Protein AF-A0A7S7Q7C8-F1 (afdb_monomer_lite)

pLDDT: mean 75.45, std 10.59, range [49.5, 89.56]

Structure (mmCIF, N/CA/C/O backbone):
data_AF-A0A7S7Q7C8-F1
#
_entry.id   AF-A0A7S7Q7C8-F1
#
loop_
_atom_site.group_PDB
_atom_site.id
_atom_site.type_symbol
_atom_site.label_atom_id
_atom_site.label_alt_id
_atom_site.label_comp_id
_atom_site.label_asym_id
_atom_site.label_entity_id
_atom_site.label_seq_id
_atom_site.pdbx_PDB_ins_code
_atom_site.Cartn_x
_atom_site.Cartn_y
_atom_site.Cartn_z
_atom_site.occupancy
_atom_site.B_iso_or_equiv
_atom_site.auth_seq_id
_atom_site.auth_comp_id
_atom_site.auth_asym_id
_atom_site.auth_atom_id
_atom_site.pdbx_PDB_model_num
ATOM 1 N N . MET A 1 1 ? -23.629 -7.916 19.659 1.00 49.50 1 MET A N 1
ATOM 2 C CA . MET A 1 1 ? -22.918 -6.654 19.939 1.00 49.50 1 MET A CA 1
ATOM 3 C C . MET A 1 1 ? -22.004 -6.423 18.758 1.00 49.50 1 MET A C 1
ATOM 5 O O . MET A 1 1 ? -21.206 -7.309 18.480 1.00 49.50 1 MET A O 1
ATOM 9 N N . GLU A 1 2 ? -22.190 -5.336 18.008 1.00 57.19 2 GLU A N 1
ATOM 10 C CA . GLU A 1 2 ? -21.174 -4.914 17.039 1.00 57.19 2 GLU A CA 1
ATOM 11 C C . GLU A 1 2 ? -19.919 -4.568 17.838 1.00 57.19 2 GLU A C 1
ATOM 13 O O . GLU A 1 2 ? -19.987 -3.793 18.788 1.00 57.19 2 GLU A O 1
ATOM 18 N N . ALA A 1 3 ? -18.807 -5.232 17.535 1.00 66.81 3 ALA A N 1
ATOM 19 C CA . ALA A 1 3 ? -17.533 -4.891 18.142 1.00 66.81 3 ALA A CA 1
ATOM 20 C C . ALA A 1 3 ? -17.132 -3.492 17.658 1.00 66.81 3 ALA A C 1
ATOM 22 O O . ALA A 1 3 ? -17.185 -3.233 16.454 1.00 66.81 3 ALA A O 1
ATOM 23 N N . ASP A 1 4 ? -16.729 -2.611 18.574 1.00 87.50 4 ASP A N 1
ATOM 24 C CA . ASP A 1 4 ? -16.181 -1.304 18.213 1.00 87.50 4 ASP A CA 1
ATOM 25 C C . ASP A 1 4 ? -15.014 -1.489 17.231 1.00 87.50 4 ASP A C 1
ATOM 27 O O . ASP A 1 4 ? -14.123 -2.318 17.445 1.00 87.50 4 ASP A O 1
ATOM 31 N N . ARG A 1 5 ? -15.029 -0.734 16.127 1.00 87.12 5 ARG A N 1
ATOM 32 C CA . ARG A 1 5 ? -14.003 -0.791 15.076 1.00 87.12 5 ARG A CA 1
ATOM 33 C C . ARG A 1 5 ? -13.227 0.514 15.014 1.00 87.12 5 ARG A C 1
ATOM 35 O O . ARG A 1 5 ? -13.803 1.598 15.098 1.00 87.12 5 ARG A O 1
ATOM 42 N N . ILE A 1 6 ? -11.926 0.405 14.786 1.00 87.69 6 ILE A N 1
ATOM 43 C CA . ILE A 1 6 ? -11.042 1.538 14.523 1.00 87.69 6 ILE A CA 1
ATOM 44 C C . ILE A 1 6 ? -10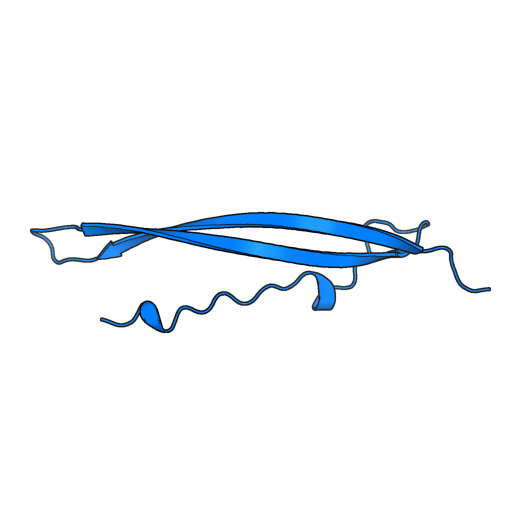.928 1.691 13.010 1.00 87.69 6 ILE A C 1
ATOM 46 O O . ILE A 1 6 ? -10.717 0.709 12.301 1.00 87.69 6 ILE A O 1
ATOM 50 N N . ARG A 1 7 ? -11.075 2.921 12.509 1.00 87.88 7 ARG A N 1
ATOM 51 C CA . ARG A 1 7 ? -10.853 3.252 11.099 1.00 87.88 7 ARG A CA 1
ATOM 52 C C . ARG A 1 7 ? -9.479 3.885 10.938 1.00 87.88 7 ARG A C 1
ATOM 54 O O . ARG A 1 7 ? -9.175 4.867 11.611 1.00 87.88 7 ARG A O 1
ATOM 61 N N . CYS A 1 8 ? -8.701 3.360 10.004 1.00 84.75 8 CYS A N 1
ATOM 62 C CA . CYS A 1 8 ? -7.370 3.856 9.686 1.00 84.75 8 CYS A CA 1
ATOM 63 C C . CYS A 1 8 ? -7.335 4.348 8.241 1.00 84.75 8 CYS A C 1
ATOM 65 O O . CYS A 1 8 ? -7.952 3.753 7.357 1.00 84.75 8 CYS A O 1
ATOM 67 N N . ARG A 1 9 ? -6.590 5.430 8.005 1.00 88.06 9 ARG A N 1
ATOM 68 C CA . ARG A 1 9 ? -6.263 5.927 6.667 1.00 88.06 9 ARG A CA 1
ATOM 69 C C . ARG A 1 9 ? -4.749 5.965 6.536 1.00 88.06 9 ARG A C 1
ATOM 71 O O . ARG A 1 9 ? -4.081 6.636 7.320 1.00 88.06 9 ARG A O 1
ATOM 78 N N . PHE A 1 10 ? -4.234 5.253 5.548 1.00 84.00 10 PH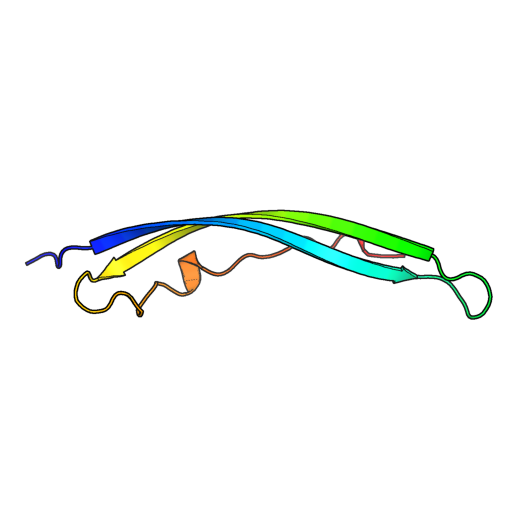E A N 1
ATOM 79 C CA . PHE A 1 10 ? -2.824 5.197 5.204 1.00 84.00 10 PHE A CA 1
ATOM 80 C C . PHE A 1 10 ? -2.614 5.930 3.886 1.00 84.00 10 PHE A C 1
ATOM 82 O O . PHE A 1 10 ? -3.309 5.666 2.908 1.00 84.00 10 PHE A O 1
ATOM 89 N N . THR A 1 11 ? -1.658 6.850 3.861 1.00 87.69 11 THR A N 1
ATOM 90 C CA . THR A 1 11 ? -1.269 7.585 2.656 1.00 87.69 11 THR A CA 1
ATOM 91 C C . THR A 1 11 ? 0.239 7.548 2.522 1.00 87.69 11 THR A C 1
ATOM 93 O O . THR A 1 11 ? 0.944 7.726 3.518 1.00 87.69 11 THR A O 1
ATOM 96 N N . GLY A 1 12 ? 0.742 7.382 1.309 1.00 85.81 12 GLY A N 1
ATOM 97 C CA . GLY A 1 12 ? 2.177 7.409 1.064 1.00 85.81 12 GLY A CA 1
ATOM 98 C C . GLY A 1 12 ? 2.500 7.394 -0.416 1.00 85.81 12 GLY A C 1
ATOM 99 O O . GLY A 1 12 ? 1.634 7.624 -1.258 1.00 85.81 12 GLY A O 1
ATOM 100 N N . SER A 1 13 ? 3.759 7.126 -0.737 1.00 84.31 13 SER A N 1
ATOM 101 C CA . SER A 1 13 ? 4.186 6.890 -2.108 1.00 84.31 13 SER A CA 1
ATOM 102 C C . SER A 1 13 ? 5.187 5.747 -2.179 1.00 84.31 13 SER A C 1
ATOM 104 O O . SER A 1 13 ? 6.060 5.606 -1.322 1.00 84.31 13 SER A O 1
ATOM 106 N N . ILE A 1 14 ? 5.064 4.930 -3.221 1.00 82.56 14 ILE A N 1
ATOM 107 C CA . ILE A 1 14 ? 6.040 3.896 -3.560 1.00 82.56 14 ILE A CA 1
ATOM 108 C C . ILE A 1 14 ? 6.940 4.477 -4.644 1.00 82.56 14 ILE A C 1
ATOM 110 O O . ILE A 1 14 ? 6.479 4.759 -5.746 1.00 82.56 14 ILE A O 1
ATOM 114 N N . SER A 1 15 ? 8.215 4.690 -4.323 1.00 79.00 15 SER A N 1
ATOM 115 C CA . SER A 1 15 ? 9.214 5.118 -5.305 1.00 79.00 15 SER A CA 1
ATOM 116 C C . SER A 1 15 ? 9.941 3.905 -5.868 1.00 79.00 15 SER A C 1
ATOM 118 O O . SER A 1 15 ? 10.523 3.127 -5.113 1.00 79.00 15 SER A O 1
ATOM 120 N N . VAL A 1 16 ? 9.928 3.762 -7.189 1.00 76.88 16 VAL A N 1
ATOM 121 C CA . VAL A 1 16 ? 10.624 2.698 -7.911 1.00 76.88 16 VAL A CA 1
ATOM 122 C C . VAL A 1 16 ? 11.701 3.335 -8.780 1.00 76.88 16 VAL A C 1
ATOM 124 O O . VAL A 1 16 ? 11.423 4.238 -9.567 1.00 76.88 16 VAL A O 1
ATOM 127 N N . THR A 1 17 ? 12.935 2.854 -8.638 1.00 74.00 17 THR A N 1
ATOM 128 C CA . THR A 1 17 ? 14.024 3.169 -9.567 1.00 74.00 17 THR A CA 1
ATOM 129 C C . THR A 1 17 ? 14.145 2.017 -10.546 1.00 74.00 17 THR A C 1
ATOM 131 O O . THR A 1 17 ? 14.438 0.891 -10.136 1.00 74.00 17 THR A O 1
ATOM 134 N N . ARG A 1 18 ? 13.927 2.283 -11.833 1.00 69.56 18 ARG A N 1
ATOM 135 C CA . ARG A 1 18 ? 14.133 1.293 -12.890 1.00 69.56 18 ARG A CA 1
ATOM 136 C C . ARG A 1 18 ? 15.411 1.591 -13.644 1.00 69.56 18 ARG A C 1
ATOM 138 O O . ARG A 1 18 ? 15.584 2.694 -14.146 1.00 69.56 18 ARG A O 1
ATOM 145 N N . MET A 1 19 ? 16.271 0.582 -13.712 1.00 67.19 19 MET A N 1
ATOM 146 C CA . MET A 1 19 ? 17.474 0.589 -14.533 1.00 67.19 19 MET A CA 1
ATOM 147 C C . MET A 1 19 ? 17.110 -0.008 -15.892 1.00 67.19 19 MET A C 1
ATOM 149 O O . MET A 1 19 ? 16.779 -1.193 -15.972 1.00 67.19 19 MET A O 1
ATOM 153 N N . ALA A 1 20 ? 17.143 0.803 -16.943 1.00 64.00 20 ALA A N 1
ATOM 154 C CA . ALA A 1 20 ? 16.940 0.357 -18.318 1.00 64.00 20 ALA A CA 1
ATOM 155 C C . ALA A 1 20 ? 18.107 0.821 -19.194 1.00 64.00 20 ALA A C 1
ATOM 157 O O . ALA A 1 20 ? 18.707 1.854 -18.929 1.00 64.00 20 ALA A O 1
ATOM 158 N N . GLY A 1 21 ? 18.436 0.057 -20.234 1.00 57.94 21 GLY A N 1
ATOM 159 C CA . GLY A 1 21 ? 19.556 0.350 -21.131 1.00 57.94 21 GLY A CA 1
ATOM 160 C C . GLY A 1 21 ? 20.640 -0.728 -21.116 1.00 57.94 21 GLY A C 1
ATOM 161 O O . GLY A 1 21 ? 20.851 -1.434 -20.131 1.00 57.94 21 GLY A O 1
ATOM 162 N N . GLY A 1 22 ? 21.282 -0.922 -22.269 1.00 58.12 22 GLY A N 1
ATOM 163 C CA . GLY A 1 22 ? 22.323 -1.932 -22.448 1.00 58.12 22 GLY A CA 1
ATOM 164 C C . GLY A 1 22 ? 23.611 -1.593 -21.693 1.00 58.12 22 GLY A C 1
ATO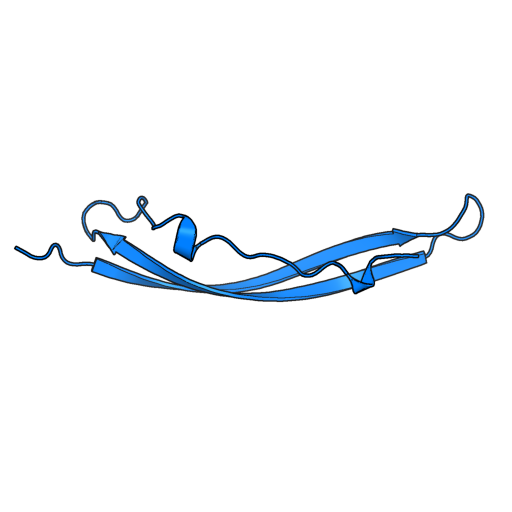M 165 O O . GLY A 1 22 ? 23.738 -0.546 -21.068 1.00 58.12 22 GLY A O 1
ATOM 166 N N . LYS A 1 23 ? 24.622 -2.460 -21.828 1.00 57.81 23 LYS A N 1
ATOM 167 C CA . LYS A 1 23 ? 25.930 -2.403 -21.137 1.00 57.81 23 LYS A CA 1
ATOM 168 C C . LYS A 1 23 ? 26.692 -1.060 -21.238 1.00 57.81 23 LYS A C 1
ATOM 170 O O . LYS A 1 23 ? 27.699 -0.902 -20.556 1.00 57.81 23 LYS A O 1
ATOM 175 N N . HIS A 1 24 ? 26.250 -0.137 -22.093 1.00 57.88 24 HIS A N 1
ATOM 176 C CA . HIS A 1 24 ? 26.920 1.125 -22.400 1.00 57.88 24 HIS A CA 1
ATOM 177 C C . HIS A 1 24 ? 26.126 2.395 -22.057 1.00 57.88 24 HIS A C 1
ATOM 179 O O . HIS A 1 24 ? 26.763 3.435 -21.977 1.00 57.88 24 HIS A O 1
ATOM 185 N N . ASP A 1 25 ? 24.815 2.324 -21.798 1.00 57.84 25 ASP A N 1
ATOM 186 C CA . ASP A 1 25 ? 23.991 3.500 -21.458 1.00 57.84 25 ASP A CA 1
ATOM 187 C C . ASP A 1 25 ? 22.869 3.109 -20.480 1.00 57.84 25 ASP A C 1
ATOM 189 O O . ASP A 1 25 ? 21.740 2.856 -20.904 1.00 57.84 25 ASP A O 1
ATOM 193 N N . PRO A 1 26 ? 23.159 2.997 -19.173 1.00 59.16 26 PRO A N 1
ATOM 194 C CA . PRO A 1 26 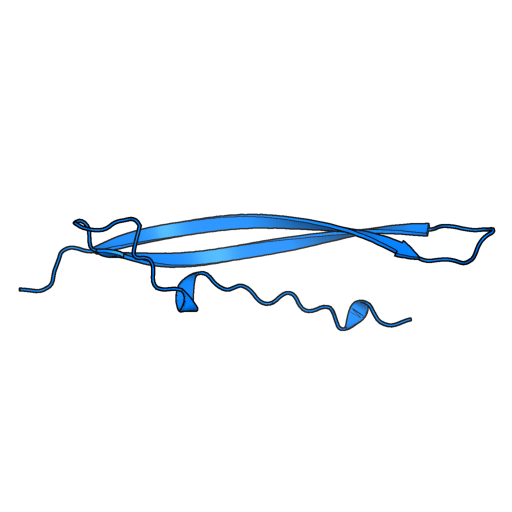? 22.122 2.831 -18.166 1.00 59.16 26 PRO A CA 1
ATOM 195 C C . PRO A 1 26 ? 21.362 4.151 -17.968 1.00 59.16 26 PRO A C 1
ATOM 197 O O . PRO A 1 26 ? 21.952 5.204 -17.728 1.00 59.16 26 PRO A O 1
ATOM 200 N N . VAL A 1 27 ? 20.039 4.076 -18.040 1.00 64.62 27 VAL A N 1
ATOM 201 C CA . VAL A 1 27 ? 19.096 5.155 -17.750 1.00 64.62 27 VAL A CA 1
ATOM 202 C C . VAL A 1 27 ? 18.280 4.762 -16.524 1.00 64.62 27 VAL A C 1
ATOM 204 O O . VAL A 1 27 ? 17.674 3.689 -16.483 1.00 64.62 27 VAL A O 1
ATOM 207 N N . ASP A 1 28 ? 18.249 5.662 -15.542 1.00 67.12 28 ASP A N 1
ATOM 208 C CA . ASP A 1 28 ? 17.444 5.519 -14.334 1.00 67.12 28 ASP A CA 1
ATOM 209 C C . ASP A 1 28 ? 16.116 6.262 -14.491 1.00 67.12 28 ASP A C 1
ATOM 211 O O . ASP A 1 28 ? 16.072 7.494 -14.560 1.00 67.12 28 ASP A O 1
ATOM 215 N N . PHE A 1 29 ? 15.016 5.517 -14.476 1.00 68.56 29 PHE A N 1
ATOM 216 C CA . PHE A 1 29 ? 13.671 6.077 -14.400 1.00 68.56 29 PHE A CA 1
ATOM 217 C C . PHE A 1 29 ? 13.206 6.052 -12.947 1.00 68.56 29 PHE A C 1
ATOM 219 O O . PHE A 1 29 ? 13.106 4.987 -12.336 1.00 68.56 29 PHE A O 1
ATOM 226 N N . LYS A 1 30 ? 12.934 7.232 -12.383 1.00 69.75 30 LYS A N 1
ATOM 227 C CA . LYS A 1 30 ? 12.311 7.366 -11.063 1.00 69.75 30 LYS A CA 1
ATOM 228 C C . LYS A 1 30 ? 10.815 7.548 -11.245 1.00 69.75 30 LYS A C 1
ATOM 230 O O . LYS A 1 30 ? 10.376 8.595 -11.715 1.00 69.75 30 LYS A O 1
ATOM 235 N N . GLU A 1 31 ? 10.050 6.553 -10.833 1.00 71.81 31 GLU A N 1
ATOM 236 C CA . GLU A 1 31 ? 8.593 6.626 -10.798 1.00 71.81 31 GLU A CA 1
ATOM 237 C C . GLU A 1 31 ? 8.119 6.626 -9.347 1.00 71.81 31 GLU A C 1
ATOM 239 O O . GLU A 1 31 ? 8.690 5.950 -8.493 1.00 71.81 31 GLU A O 1
ATOM 244 N N . SER A 1 32 ? 7.086 7.414 -9.060 1.00 77.31 32 SER A N 1
ATOM 245 C CA . SER A 1 32 ? 6.476 7.508 -7.736 1.00 77.31 32 SER A CA 1
ATOM 246 C C . SER A 1 32 ? 4.984 7.247 -7.863 1.00 77.31 32 SER A C 1
ATOM 248 O O . SER A 1 32 ? 4.295 7.949 -8.603 1.00 77.31 32 SER A O 1
ATOM 250 N N . PHE A 1 33 ? 4.495 6.251 -7.130 1.00 82.44 33 PHE A N 1
ATOM 251 C CA . PHE A 1 33 ? 3.099 5.830 -7.126 1.00 82.44 33 PHE A CA 1
ATOM 252 C C . PHE A 1 33 ? 2.473 6.251 -5.797 1.00 82.44 33 PHE A C 1
ATOM 254 O O . PHE A 1 33 ? 2.713 5.587 -4.781 1.00 82.44 33 PHE A O 1
ATOM 261 N N . PRO A 1 34 ? 1.748 7.385 -5.750 1.00 83.00 34 PRO A N 1
ATOM 262 C CA . PRO A 1 34 ? 1.028 7.771 -4.550 1.00 83.00 34 PRO A CA 1
ATOM 263 C C . PRO A 1 34 ? -0.066 6.744 -4.272 1.00 83.00 34 PRO A C 1
ATOM 265 O O . PRO A 1 34 ? -0.725 6.262 -5.192 1.00 83.00 34 PRO A O 1
ATOM 268 N N . PHE A 1 35 ? -0.265 6.429 -3.000 1.00 82.50 35 PHE A N 1
ATOM 269 C CA . PHE A 1 35 ? -1.290 5.497 -2.579 1.00 82.50 35 PHE A CA 1
ATOM 270 C C . PHE A 1 35 ? -2.111 6.062 -1.429 1.00 82.50 35 PHE A C 1
ATOM 272 O O . PHE A 1 35 ? -1.612 6.809 -0.581 1.00 82.50 35 PHE A O 1
ATOM 279 N N . GLU A 1 36 ? -3.372 5.654 -1.397 1.00 85.88 36 GLU A N 1
ATOM 280 C CA . GLU A 1 36 ? -4.287 5.894 -0.297 1.00 85.88 36 GLU A CA 1
ATOM 281 C C . GLU A 1 36 ? -5.080 4.617 -0.026 1.00 85.88 36 GLU A C 1
ATOM 283 O O . GLU A 1 36 ? -5.684 4.047 -0.929 1.00 85.88 36 GLU A O 1
ATOM 288 N N . CYS A 1 37 ? -5.063 4.177 1.226 1.00 84.12 37 CYS A N 1
ATOM 289 C CA . CYS A 1 37 ? -5.714 2.965 1.696 1.00 84.12 37 CYS A CA 1
ATOM 290 C C . CYS A 1 37 ? -6.548 3.311 2.931 1.00 84.12 37 CYS A C 1
ATOM 292 O O . CYS A 1 37 ? -6.035 3.890 3.893 1.00 84.12 37 CYS A O 1
ATOM 294 N N . THR A 1 38 ? -7.829 2.946 2.929 1.00 86.81 38 THR A N 1
ATOM 295 C CA . THR A 1 38 ? -8.696 3.058 4.107 1.00 86.81 38 THR A CA 1
ATOM 296 C C . THR A 1 38 ? -9.100 1.659 4.532 1.00 86.81 38 THR A C 1
ATOM 298 O O . THR A 1 38 ? -9.666 0.927 3.735 1.00 86.81 38 THR A O 1
ATOM 301 N N . THR A 1 39 ? -8.835 1.310 5.787 1.00 88.31 39 THR A N 1
ATOM 302 C CA . THR A 1 39 ? -9.156 -0.008 6.352 1.00 88.31 39 THR A CA 1
ATOM 303 C C . THR A 1 39 ? -9.767 0.152 7.742 1.00 88.31 39 THR A C 1
ATOM 305 O O . THR A 1 39 ? -9.808 1.252 8.317 1.00 88.31 39 THR A O 1
ATOM 308 N N . SER A 1 40 ? -10.263 -0.946 8.299 1.00 86.62 40 SER A N 1
ATOM 309 C CA . SER A 1 40 ? -10.724 -0.999 9.677 1.00 86.62 40 SER A CA 1
ATOM 310 C C . SER A 1 40 ? -10.323 -2.299 10.361 1.00 86.62 40 SER A C 1
ATOM 312 O O . SER A 1 40 ? -10.308 -3.351 9.731 1.00 86.62 40 SER A O 1
ATOM 314 N N . ALA A 1 41 ? -10.066 -2.222 11.664 1.00 87.62 41 ALA A N 1
ATOM 315 C CA . ALA A 1 41 ? -9.776 -3.375 12.512 1.00 87.62 41 ALA A CA 1
ATOM 316 C C . ALA A 1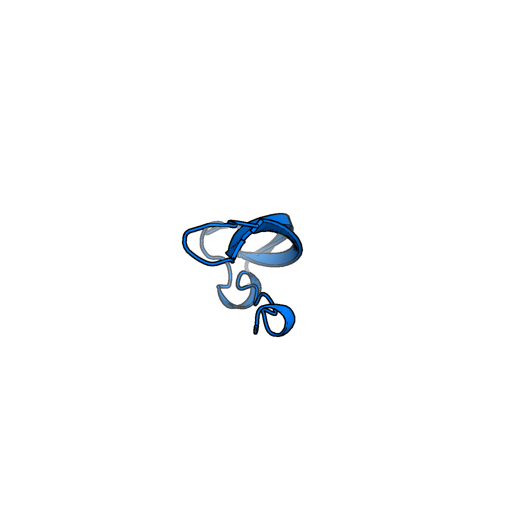 41 ? -10.659 -3.348 13.771 1.00 87.62 41 ALA A C 1
ATOM 318 O O . ALA A 1 41 ? -11.112 -2.269 14.183 1.00 87.62 41 ALA A O 1
ATOM 319 N N . PRO A 1 42 ? -10.938 -4.503 14.398 1.00 89.19 42 PRO A N 1
ATOM 320 C CA . PRO A 1 42 ? -11.567 -4.545 15.714 1.00 89.19 42 PRO A CA 1
ATOM 321 C C . PRO A 1 42 ? -10.727 -3.785 16.749 1.00 89.19 42 PRO A C 1
ATOM 323 O O . PRO A 1 42 ? -9.511 -3.948 16.806 1.00 89.19 42 PRO A O 1
ATOM 326 N N . ALA A 1 43 ? -11.359 -3.005 17.629 1.00 86.38 43 ALA A N 1
ATOM 327 C CA . ALA A 1 43 ? -10.642 -2.266 18.675 1.00 86.38 43 ALA A CA 1
ATOM 328 C C . ALA A 1 43 ? -9.874 -3.183 19.648 1.00 86.38 43 ALA A C 1
ATOM 330 O O . ALA A 1 43 ? -8.908 -2.760 20.277 1.00 86.38 43 ALA A O 1
ATOM 331 N N . THR A 1 44 ? -10.296 -4.443 19.763 1.00 89.56 44 THR A N 1
ATOM 332 C CA . THR A 1 44 ? -9.666 -5.468 20.604 1.00 89.56 44 THR A CA 1
ATOM 333 C C . THR A 1 44 ? -8.524 -6.220 19.918 1.00 89.56 44 THR A C 1
ATOM 335 O O . THR A 1 44 ? -7.807 -6.942 20.602 1.00 89.56 44 THR A O 1
ATOM 338 N N . ALA A 1 45 ? -8.385 -6.090 18.596 1.00 86.69 45 ALA A N 1
ATOM 339 C CA . ALA A 1 45 ? -7.362 -6.746 17.777 1.00 86.69 45 ALA A CA 1
ATOM 340 C C . ALA A 1 45 ? -6.937 -5.796 16.636 1.00 86.69 45 ALA A C 1
ATOM 342 O O . ALA A 1 45 ? -7.288 -6.022 15.476 1.00 86.69 45 ALA A O 1
ATOM 343 N N . PRO A 1 46 ? -6.260 -4.676 16.955 1.00 79.56 46 PRO A N 1
ATOM 344 C CA . PRO A 1 46 ? -5.899 -3.648 15.978 1.00 79.56 46 PRO A CA 1
ATOM 345 C C . PRO A 1 46 ? -4.901 -4.122 14.913 1.00 79.56 46 PRO A C 1
ATOM 347 O O . PRO A 1 46 ? -4.719 -3.428 13.922 1.00 79.56 46 PRO A O 1
ATOM 350 N N . GLU A 1 47 ? -4.245 -5.262 15.105 1.00 82.06 47 GLU A N 1
ATOM 351 C CA . GLU A 1 47 ? -3.384 -5.920 14.122 1.00 82.06 47 GLU A CA 1
ATOM 352 C C . GLU A 1 47 ? -4.160 -6.696 13.043 1.00 82.06 47 GLU A C 1
ATOM 354 O O . GLU A 1 47 ? -3.603 -6.982 11.984 1.00 82.06 47 GLU A O 1
ATOM 359 N N . ASP A 1 48 ? -5.433 -7.014 13.292 1.00 84.94 48 ASP A N 1
ATOM 360 C CA . ASP A 1 48 ? -6.283 -7.835 12.422 1.00 84.94 48 ASP A CA 1
ATOM 361 C C . ASP A 1 48 ? -7.047 -6.954 11.418 1.00 84.94 48 ASP A C 1
ATOM 363 O O . ASP A 1 48 ? -8.276 -6.822 11.444 1.00 84.94 48 ASP A O 1
ATOM 367 N N . PHE A 1 49 ? -6.284 -6.255 10.574 1.00 78.62 49 PHE A N 1
ATOM 368 C CA . PHE A 1 49 ? -6.831 -5.493 9.453 1.00 78.62 49 PHE A CA 1
ATOM 369 C C . PHE A 1 49 ? -7.326 -6.432 8.356 1.00 78.62 49 PHE A C 1
ATOM 371 O O . PHE A 1 49 ? -6.708 -7.458 8.071 1.00 78.62 49 PHE A O 1
ATOM 378 N N . ASP A 1 50 ? -8.399 -6.035 7.671 1.00 75.44 50 ASP A N 1
ATOM 379 C CA . ASP A 1 50 ? -8.816 -6.745 6.467 1.00 75.44 50 ASP A CA 1
ATOM 380 C C . ASP A 1 50 ? -7.739 -6.589 5.383 1.00 75.44 50 ASP A C 1
ATOM 382 O O . ASP A 1 50 ? -7.475 -5.487 4.891 1.00 75.44 50 ASP A O 1
ATOM 386 N N . LEU A 1 51 ? -7.092 -7.700 5.021 1.00 71.50 51 LEU A N 1
ATOM 387 C CA . LEU A 1 51 ? -6.029 -7.723 4.018 1.00 71.50 51 LEU A CA 1
ATOM 388 C C . LEU A 1 51 ? -6.508 -7.199 2.660 1.00 71.50 51 LEU A C 1
ATOM 390 O O . LEU A 1 51 ? -5.709 -6.601 1.932 1.00 71.50 51 LEU A O 1
ATOM 394 N N . VAL A 1 52 ? -7.796 -7.372 2.336 1.00 74.62 52 VAL A N 1
ATOM 395 C CA . VAL A 1 52 ? -8.368 -6.880 1.077 1.00 74.62 52 VAL A CA 1
ATOM 396 C C . VAL A 1 52 ? -8.352 -5.352 1.024 1.00 74.62 52 VAL A C 1
ATOM 398 O O . VAL A 1 52 ? -8.067 -4.784 -0.026 1.00 74.62 52 VAL A O 1
ATOM 401 N N . ASP A 1 53 ? -8.548 -4.695 2.170 1.00 72.19 53 ASP A N 1
ATOM 402 C CA . ASP A 1 53 ? -8.535 -3.236 2.287 1.00 72.19 53 ASP A CA 1
ATOM 403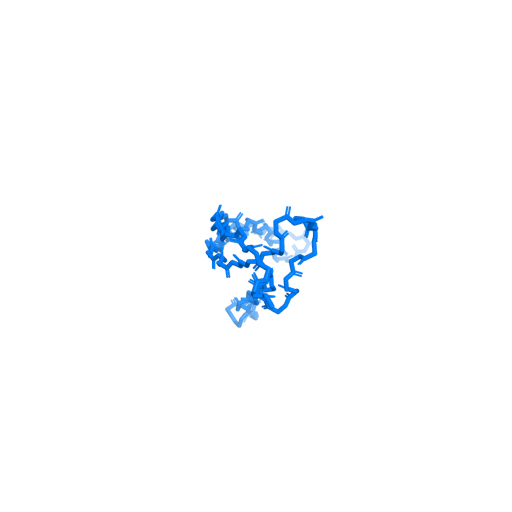 C C . ASP A 1 53 ? -7.108 -2.664 2.292 1.00 72.19 53 ASP A C 1
ATOM 405 O O . ASP A 1 53 ? -6.936 -1.465 2.099 1.00 72.19 53 ASP A O 1
ATOM 409 N N . THR A 1 54 ? -6.086 -3.497 2.530 1.00 72.44 54 THR A N 1
ATOM 410 C CA . THR A 1 54 ? -4.674 -3.070 2.659 1.00 72.44 54 THR A CA 1
ATOM 411 C C . THR A 1 54 ? -3.801 -3.394 1.445 1.00 72.44 54 THR A C 1
ATOM 413 O O . THR A 1 54 ? -2.626 -3.024 1.411 1.00 72.44 54 THR A O 1
ATOM 416 N N . THR A 1 55 ? -4.358 -4.069 0.437 1.00 78.00 55 THR A N 1
ATOM 417 C CA . THR A 1 55 ? -3.635 -4.445 -0.783 1.00 78.00 55 THR A CA 1
ATOM 418 C C . THR A 1 55 ? -3.769 -3.352 -1.842 1.00 78.00 55 THR A C 1
ATOM 420 O O . THR A 1 55 ? -4.866 -2.873 -2.115 1.00 78.00 55 THR A O 1
ATOM 423 N N . ILE A 1 56 ? -2.650 -2.954 -2.456 1.00 74.56 56 ILE A N 1
ATOM 424 C CA . ILE A 1 56 ? -2.608 -1.904 -3.482 1.00 74.56 56 ILE A CA 1
ATOM 425 C C . ILE A 1 56 ? -1.925 -2.467 -4.722 1.00 74.56 56 ILE A C 1
ATOM 427 O O . ILE A 1 56 ? -0.776 -2.907 -4.663 1.00 74.56 56 ILE A O 1
ATOM 431 N N . GLU A 1 57 ? -2.632 -2.440 -5.846 1.00 78.31 57 GLU A N 1
ATOM 432 C CA . GLU A 1 57 ? -2.085 -2.824 -7.141 1.00 78.31 57 GLU A CA 1
ATOM 433 C C . GLU A 1 57 ? -1.473 -1.599 -7.822 1.00 78.31 57 GLU A C 1
ATOM 435 O O . GLU A 1 57 ? -2.107 -0.550 -7.949 1.00 78.31 57 GLU A O 1
ATOM 440 N N . VAL A 1 58 ? -0.217 -1.724 -8.247 1.00 74.00 58 VAL A N 1
ATOM 441 C CA . VAL A 1 58 ? 0.476 -0.686 -9.013 1.00 74.00 58 VAL A CA 1
ATOM 442 C C . VAL A 1 58 ? 0.376 -1.040 -10.488 1.00 74.00 58 VAL A C 1
ATOM 444 O O . VAL A 1 58 ? 0.843 -2.102 -10.904 1.00 74.00 58 VAL A O 1
ATOM 447 N N . ASP A 1 59 ? -0.215 -0.146 -11.280 1.00 75.06 59 ASP A N 1
ATOM 448 C CA . ASP A 1 59 ? -0.226 -0.302 -12.729 1.00 75.06 59 ASP A CA 1
ATOM 449 C C . ASP A 1 59 ? 1.185 -0.097 -13.287 1.00 75.06 59 ASP A C 1
ATOM 451 O O . ASP A 1 59 ? 1.790 0.971 -13.175 1.00 75.06 59 ASP A O 1
ATOM 455 N N . THR A 1 60 ? 1.703 -1.165 -13.882 1.00 73.25 60 THR A N 1
ATOM 456 C CA . THR A 1 60 ? 3.022 -1.213 -14.508 1.00 73.25 60 THR A CA 1
ATOM 457 C C . THR A 1 60 ? 2.908 -1.315 -16.028 1.00 73.25 60 THR A C 1
ATOM 459 O O . THR A 1 60 ? 3.874 -1.651 -16.705 1.00 73.25 60 THR A O 1
ATOM 462 N N . SER A 1 61 ? 1.748 -1.039 -16.633 1.00 72.19 61 SER A N 1
ATOM 463 C CA . SER A 1 61 ? 1.588 -1.174 -18.087 1.00 72.19 61 SER A CA 1
ATOM 464 C C . SER A 1 61 ? 2.497 -0.230 -18.881 1.00 72.19 61 SER A C 1
ATOM 466 O O . SER A 1 61 ? 2.939 -0.588 -19.972 1.00 72.19 61 SER A O 1
ATOM 468 N N . SER A 1 62 ? 2.832 0.941 -18.325 1.00 64.44 62 SER A N 1
ATOM 469 C CA . SER A 1 62 ? 3.811 1.880 -18.896 1.00 64.44 62 SER A CA 1
ATOM 470 C C . SER A 1 62 ? 5.260 1.384 -18.800 1.00 64.44 62 SER A C 1
ATOM 472 O O . SER A 1 62 ? 6.177 2.065 -19.246 1.00 64.44 62 SER A O 1
ATOM 474 N N . TRP A 1 63 ? 5.489 0.218 -18.186 1.00 69.00 63 TRP A N 1
ATOM 475 C CA . TRP A 1 63 ? 6.818 -0.321 -17.920 1.00 69.00 63 TRP A CA 1
ATOM 476 C C . TRP A 1 63 ? 7.386 -1.135 -19.079 1.00 69.00 63 TRP A C 1
ATOM 478 O O . TRP A 1 63 ? 8.563 -1.493 -19.023 1.00 69.00 63 TRP A O 1
ATOM 488 N N . ARG A 1 64 ? 6.564 -1.450 -20.087 1.00 59.44 64 ARG A N 1
ATOM 489 C CA . ARG A 1 64 ? 6.989 -2.201 -21.271 1.00 59.44 64 ARG A CA 1
ATOM 490 C C . ARG A 1 64 ? 7.762 -1.307 -22.247 1.00 59.44 64 ARG A C 1
ATOM 492 O O . ARG A 1 64 ? 7.447 -0.132 -22.375 1.00 59.44 64 ARG A O 1
ATOM 499 N N . GLU A 1 65 ? 8.769 -1.945 -22.846 1.00 55.78 65 GLU A N 1
ATOM 500 C CA . GLU A 1 65 ? 9.887 -1.444 -23.670 1.00 55.78 65 GLU A CA 1
ATOM 501 C C . GLU A 1 65 ? 9.591 -0.289 -24.635 1.00 55.78 65 GLU A C 1
ATOM 503 O O . GLU A 1 65 ? 8.565 -0.343 -25.352 1.00 55.78 65 GLU A O 1
#

Radius of gyration: 18.42 Å; chains: 1; bounding box: 50×16×44 Å

Sequence (65 aa):
MEADRIRCRFTGSISVTRMAGGKHDPVDFKESFPFECTTSAPATAPEDFDLVDTTIEVDTSSWRE

Secondary structure (DSSP, 8-state):
-PPPEEEEEEEEEEEEEEEES-TT--EEEEEEEEEEEEEEEETT-TT---HHHH--PPP-GGG--

Foldseek 3Di:
DPFDKDKDKDKDKDWDWDFDDDPPDTDTDIDIHIDIFIWMDGPVCRVPIDVVRVDDDDDCVVVDD